Protein AF-A0A3S1BQR0-F1 (afdb_monomer_lite)

Foldseek 3Di:
DDPPPPDQDDPVNLVVLVVLLVVLVVLLVVLVVCLVPDPDPVSVVVSVVSNVVSVVSNVVSVVVNVVNVVVDDDPPD

Secondary structure (DSSP, 8-state):
----------HHHHHHHHHHHHHHHHHHHHHHHHHHH---HHHHHHHHHHHHHHHHHHHHHHHHHHHHHHH------

Organism: NCBI:txid2496267

Structure (mmCIF, N/CA/C/O backbone):
data_AF-A0A3S1BQR0-F1
#
_entry.id   AF-A0A3S1BQR0-F1
#
loop_
_atom_site.group_PDB
_atom_site.id
_atom_site.type_symbol
_atom_site.label_atom_id
_atom_site.label_alt_id
_atom_site.label_comp_id
_atom_site.label_asym_id
_atom_site.label_entity_id
_atom_site.label_seq_id
_atom_site.pdbx_PDB_ins_code
_atom_site.Cartn_x
_atom_site.Cartn_y
_atom_site.Cartn_z
_atom_site.occupancy
_atom_site.B_iso_or_equiv
_atom_site.auth_seq_id
_atom_site.auth_comp_id
_atom_site.auth_asym_id
_atom_site.auth_atom_id
_atom_site.pdbx_PDB_model_num
ATOM 1 N N . MET A 1 1 ? 3.829 18.736 -30.233 1.00 38.00 1 MET A N 1
ATOM 2 C CA . MET A 1 1 ? 3.647 17.380 -29.675 1.00 38.00 1 MET A CA 1
ATOM 3 C C . MET A 1 1 ? 5.027 16.826 -29.379 1.00 38.00 1 MET A C 1
ATOM 5 O O . MET A 1 1 ? 5.694 16.391 -30.304 1.00 38.00 1 MET A O 1
ATOM 9 N N . ASN A 1 2 ? 5.493 16.936 -28.135 1.00 37.47 2 ASN A N 1
ATOM 10 C CA . ASN A 1 2 ? 6.725 16.263 -27.731 1.00 37.47 2 ASN A CA 1
ATOM 11 C C . ASN A 1 2 ? 6.338 14.835 -27.339 1.00 37.47 2 ASN A C 1
ATOM 13 O O . ASN A 1 2 ? 5.485 14.693 -26.460 1.00 37.47 2 ASN A O 1
ATOM 17 N N . PRO A 1 3 ? 6.888 13.790 -27.976 1.00 43.78 3 PRO A N 1
ATOM 18 C CA . PRO A 1 3 ? 6.792 12.451 -27.428 1.00 43.78 3 PRO A CA 1
ATOM 19 C C . PRO A 1 3 ? 7.605 12.481 -26.136 1.00 43.78 3 PRO A C 1
ATOM 21 O O . PRO A 1 3 ? 8.833 12.499 -26.181 1.00 43.78 3 PRO A O 1
ATOM 24 N N . SER A 1 4 ? 6.930 12.596 -24.990 1.00 44.94 4 SER A N 1
ATOM 25 C CA . SER A 1 4 ? 7.557 12.365 -23.694 1.00 44.94 4 SER A CA 1
ATOM 26 C C . SER A 1 4 ? 8.151 10.971 -23.757 1.00 44.94 4 SER A C 1
ATOM 28 O O . SER A 1 4 ? 7.434 9.974 -23.719 1.00 44.94 4 SER A O 1
ATOM 30 N N . SER A 1 5 ? 9.461 10.927 -23.962 1.00 43.16 5 SER A N 1
ATOM 31 C CA . SER A 1 5 ? 10.290 9.748 -23.853 1.00 43.16 5 SER A CA 1
ATOM 32 C C . SER A 1 5 ? 9.998 9.131 -22.493 1.00 43.16 5 SER A C 1
ATOM 34 O O . SER A 1 5 ? 10.490 9.629 -21.480 1.00 43.16 5 SER A O 1
ATOM 36 N N . LEU A 1 6 ? 9.155 8.098 -22.473 1.00 47.25 6 LEU A N 1
ATOM 37 C CA . LEU A 1 6 ? 9.066 7.149 -21.375 1.00 47.25 6 LEU A CA 1
ATOM 38 C C . LEU A 1 6 ? 10.466 6.557 -21.247 1.00 47.25 6 LEU A C 1
ATOM 40 O O . LEU A 1 6 ? 10.838 5.634 -21.969 1.00 47.25 6 LEU A O 1
ATOM 44 N N . GLN A 1 7 ? 11.297 7.198 -20.426 1.00 55.19 7 GLN A N 1
ATOM 45 C CA . GLN A 1 7 ? 12.589 6.648 -20.074 1.00 55.19 7 GLN A CA 1
ATOM 46 C C . GLN A 1 7 ? 12.309 5.304 -19.404 1.00 55.19 7 GLN A 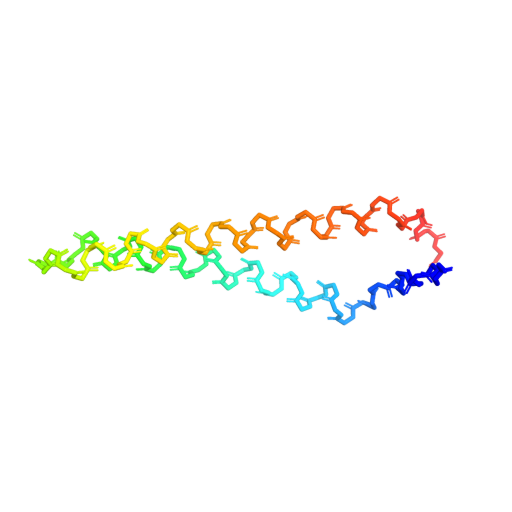C 1
ATOM 48 O O . GLN A 1 7 ? 11.401 5.223 -18.572 1.00 55.19 7 GLN A O 1
ATOM 53 N N . PRO A 1 8 ? 13.030 4.240 -19.782 1.00 62.38 8 PRO A N 1
ATOM 54 C CA . PRO A 1 8 ? 12.873 2.976 -19.099 1.00 62.38 8 PRO A CA 1
ATOM 55 C C . PRO A 1 8 ? 13.166 3.191 -17.607 1.00 62.38 8 PRO A C 1
ATOM 57 O O . PRO A 1 8 ? 14.247 3.675 -17.272 1.00 62.38 8 PRO A O 1
ATOM 60 N N . LEU A 1 9 ? 12.209 2.845 -16.733 1.00 70.19 9 LEU A N 1
ATOM 61 C CA . LEU A 1 9 ? 12.420 2.721 -15.292 1.00 70.19 9 LEU A CA 1
ATOM 62 C C . LEU A 1 9 ? 13.720 1.953 -15.056 1.00 70.19 9 LEU A C 1
ATOM 64 O O . LEU A 1 9 ? 13.947 0.870 -15.607 1.00 70.19 9 LEU A O 1
ATOM 68 N N . THR A 1 10 ? 14.586 2.545 -14.252 1.00 76.81 10 THR A N 1
ATOM 69 C CA . THR A 1 10 ? 15.842 1.946 -13.828 1.00 76.81 10 THR A CA 1
ATOM 70 C C . THR A 1 10 ? 15.570 0.776 -12.884 1.00 76.81 10 THR A C 1
ATOM 72 O O . THR A 1 10 ? 14.546 0.720 -12.203 1.00 76.81 10 THR A O 1
ATOM 75 N N . THR A 1 11 ? 16.527 -0.144 -12.750 1.00 76.00 11 THR A N 1
ATOM 76 C CA . THR A 1 11 ? 16.446 -1.243 -11.768 1.00 76.00 11 THR A CA 1
ATOM 77 C C . THR A 1 11 ? 16.175 -0.739 -10.346 1.00 76.00 11 THR A C 1
ATOM 79 O O . THR A 1 11 ? 15.488 -1.399 -9.575 1.00 76.00 11 THR A O 1
ATOM 82 N N . LYS A 1 12 ? 16.677 0.453 -9.993 1.00 77.00 12 LYS A N 1
ATOM 83 C CA . LYS A 1 12 ? 16.419 1.072 -8.686 1.00 77.00 12 LYS A CA 1
ATOM 84 C C . LYS A 1 12 ? 14.954 1.460 -8.514 1.00 77.00 12 LYS A C 1
ATOM 86 O O . LYS A 1 12 ? 14.401 1.230 -7.446 1.00 77.00 12 LYS A O 1
ATOM 91 N N . GLU A 1 13 ? 14.336 2.023 -9.546 1.00 84.50 13 GLU A N 1
ATOM 92 C CA . GLU A 1 13 ? 12.923 2.400 -9.510 1.00 84.50 13 GLU A CA 1
ATOM 93 C C . GLU A 1 13 ? 12.015 1.167 -9.521 1.00 84.50 13 GLU A C 1
ATOM 95 O O . GLU A 1 13 ? 11.030 1.144 -8.794 1.00 84.50 13 GLU A O 1
ATOM 100 N N . LEU A 1 14 ? 12.379 0.104 -10.250 1.00 84.88 14 LEU A N 1
ATOM 101 C CA . LEU A 1 14 ? 11.661 -1.177 -10.197 1.00 84.88 14 LEU A CA 1
ATOM 102 C C . LEU A 1 14 ? 11.713 -1.813 -8.802 1.00 84.88 14 LEU A C 1
ATOM 104 O O . LEU A 1 14 ? 10.685 -2.260 -8.296 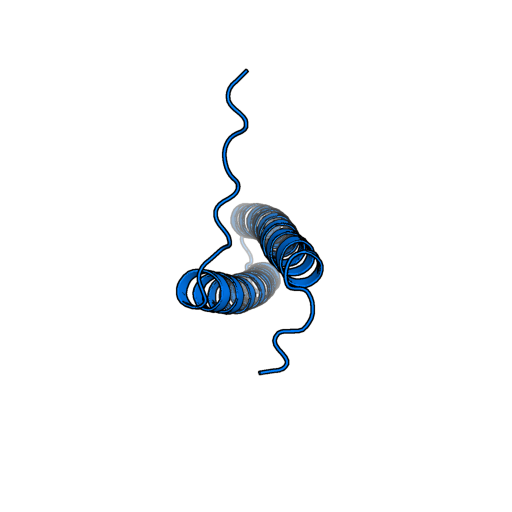1.00 84.88 14 LEU A O 1
ATOM 108 N N . ASN A 1 15 ? 12.886 -1.812 -8.161 1.00 86.50 15 ASN A N 1
ATOM 109 C CA . ASN A 1 15 ? 13.024 -2.287 -6.783 1.00 86.50 15 ASN A CA 1
ATOM 110 C C . ASN A 1 15 ? 12.200 -1.429 -5.818 1.00 86.50 15 ASN A C 1
ATOM 112 O O . ASN A 1 15 ? 11.495 -1.970 -4.976 1.00 86.50 15 ASN A O 1
ATOM 116 N N . TYR A 1 16 ? 12.223 -0.105 -5.988 1.00 90.00 16 TYR A N 1
ATOM 117 C CA . TYR A 1 16 ? 11.408 0.799 -5.182 1.00 90.00 16 TYR A CA 1
ATOM 118 C C . TYR A 1 16 ? 9.905 0.529 -5.350 1.00 90.00 16 TYR A C 1
ATOM 120 O O . TYR A 1 16 ? 9.189 0.471 -4.358 1.00 90.00 16 TYR A O 1
ATOM 128 N N . ILE A 1 17 ? 9.426 0.297 -6.579 1.00 90.25 17 ILE A N 1
ATOM 129 C CA . ILE A 1 17 ? 8.029 -0.086 -6.840 1.00 90.25 17 ILE A CA 1
ATOM 130 C C . ILE A 1 17 ? 7.691 -1.404 -6.132 1.00 90.25 17 ILE A C 1
ATOM 132 O O . ILE A 1 17 ? 6.645 -1.495 -5.491 1.00 90.25 17 ILE A O 1
ATOM 136 N N . ALA A 1 18 ? 8.565 -2.412 -6.210 1.00 89.75 18 ALA A N 1
ATOM 137 C CA . ALA A 1 18 ? 8.364 -3.687 -5.523 1.00 89.75 18 ALA A CA 1
ATOM 138 C C . ALA A 1 18 ? 8.297 -3.518 -3.993 1.00 89.75 18 ALA A C 1
ATOM 140 O O . ALA A 1 18 ? 7.406 -4.078 -3.350 1.00 89.75 18 ALA A O 1
ATOM 141 N N . ASP A 1 19 ? 9.175 -2.694 -3.418 1.00 93.19 19 ASP A N 1
ATOM 142 C CA . ASP A 1 19 ? 9.152 -2.355 -1.993 1.00 93.19 19 ASP A CA 1
ATOM 143 C C . ASP A 1 19 ? 7.862 -1.611 -1.611 1.00 93.19 19 ASP A C 1
ATOM 145 O O . ASP A 1 19 ? 7.227 -1.926 -0.602 1.00 93.19 19 ASP A O 1
ATOM 149 N N . SER A 1 20 ? 7.416 -0.663 -2.439 1.00 94.44 20 SER A N 1
ATOM 150 C CA . SER A 1 20 ? 6.152 0.050 -2.246 1.00 94.44 20 SER A CA 1
ATOM 151 C C . SER A 1 20 ? 4.941 -0.884 -2.285 1.00 94.44 20 SER A C 1
ATOM 153 O O . SER A 1 20 ? 4.062 -0.742 -1.443 1.00 94.44 20 SER A O 1
ATOM 155 N N . ILE A 1 21 ? 4.902 -1.875 -3.182 1.00 95.00 21 ILE A N 1
ATOM 156 C CA . ILE A 1 21 ? 3.834 -2.894 -3.233 1.00 95.00 21 ILE A CA 1
ATOM 157 C C . ILE A 1 21 ? 3.751 -3.658 -1.904 1.00 95.00 21 ILE A C 1
ATOM 159 O O . ILE A 1 21 ? 2.660 -3.826 -1.356 1.00 95.00 21 ILE A O 1
ATOM 163 N N . MET A 1 22 ? 4.894 -4.088 -1.359 1.00 95.56 22 MET A N 1
ATOM 164 C CA . MET A 1 22 ? 4.937 -4.780 -0.064 1.00 95.56 22 MET A CA 1
ATOM 165 C C . MET A 1 22 ? 4.447 -3.882 1.080 1.00 95.56 22 MET A C 1
ATOM 167 O O . MET A 1 22 ? 3.723 -4.342 1.966 1.00 95.56 22 MET A O 1
ATOM 171 N N . ASN A 1 23 ? 4.801 -2.596 1.046 1.00 96.81 23 ASN A N 1
ATOM 172 C CA . ASN A 1 23 ? 4.346 -1.623 2.034 1.00 96.81 23 ASN A CA 1
ATOM 173 C C . ASN A 1 23 ? 2.832 -1.375 1.950 1.00 96.81 23 ASN A C 1
ATOM 175 O O . ASN A 1 23 ? 2.170 -1.340 2.986 1.00 96.81 23 ASN A O 1
ATOM 179 N N . GLU A 1 24 ? 2.269 -1.245 0.747 1.00 97.62 24 GLU A N 1
ATOM 180 C CA . GLU A 1 24 ? 0.827 -1.047 0.543 1.00 97.62 24 GLU A CA 1
ATOM 181 C C . GLU A 1 24 ? 0.015 -2.259 1.040 1.00 97.62 24 GLU A C 1
ATOM 183 O O . GLU A 1 24 ? -0.958 -2.094 1.777 1.00 97.62 24 GLU A O 1
ATOM 188 N N . ASP A 1 25 ? 0.451 -3.490 0.745 1.00 97.25 25 ASP A N 1
ATOM 189 C CA . ASP A 1 25 ? -0.187 -4.710 1.270 1.00 97.25 25 ASP A CA 1
ATOM 190 C C . ASP A 1 25 ? -0.140 -4.778 2.810 1.00 97.25 25 ASP A C 1
ATOM 192 O O . ASP A 1 25 ? -1.134 -5.102 3.473 1.00 97.25 25 ASP A O 1
ATOM 196 N N . LEU A 1 26 ? 0.998 -4.407 3.404 1.00 97.75 26 LEU A N 1
ATOM 197 C CA . LEU A 1 26 ? 1.144 -4.328 4.854 1.00 97.75 26 LEU A CA 1
ATOM 198 C C . LEU A 1 26 ? 0.197 -3.279 5.472 1.00 97.75 26 LEU A C 1
ATOM 200 O O . LEU A 1 26 ? -0.420 -3.545 6.509 1.00 97.75 26 LEU A O 1
ATOM 204 N N . LEU A 1 27 ? 0.062 -2.103 4.853 1.00 97.94 27 LEU A N 1
ATOM 205 C CA . LEU A 1 27 ? -0.825 -1.030 5.316 1.00 97.94 27 LEU A CA 1
ATOM 206 C C . LEU A 1 27 ? -2.303 -1.419 5.218 1.00 97.94 27 LEU A C 1
ATOM 208 O O . LEU A 1 27 ? -3.068 -1.132 6.144 1.00 97.94 27 LEU A O 1
ATOM 212 N N . ILE A 1 28 ? -2.703 -2.138 4.165 1.00 98.00 28 ILE A N 1
ATOM 213 C CA . ILE A 1 28 ? -4.055 -2.703 4.035 1.00 98.00 28 ILE A CA 1
ATOM 214 C C . ILE A 1 28 ? -4.347 -3.648 5.203 1.00 98.00 28 I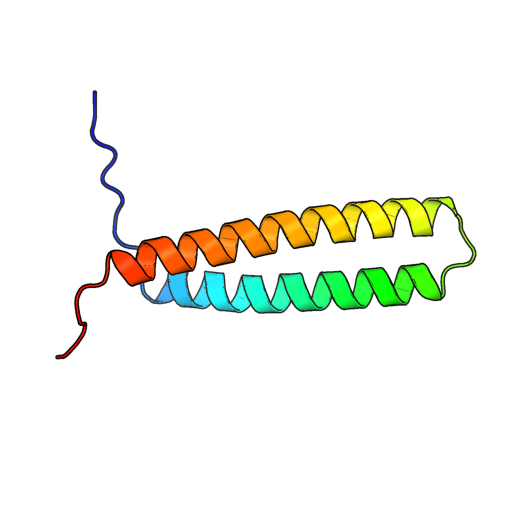LE A C 1
ATOM 216 O O . ILE A 1 28 ? -5.365 -3.497 5.884 1.00 98.00 28 ILE A O 1
ATOM 220 N N . LYS A 1 29 ? -3.444 -4.598 5.478 1.00 98.00 29 LYS A N 1
ATOM 221 C CA . LYS A 1 29 ? -3.613 -5.586 6.558 1.00 98.00 29 LYS A CA 1
ATOM 222 C C . LYS A 1 29 ? -3.707 -4.928 7.931 1.00 98.00 29 LYS A C 1
ATOM 224 O O . LYS A 1 29 ? -4.578 -5.288 8.722 1.00 98.00 29 LYS A O 1
ATOM 229 N N . GLN A 1 30 ? -2.847 -3.949 8.206 1.00 97.69 30 GLN A N 1
ATOM 230 C CA . GLN A 1 30 ? -2.885 -3.202 9.464 1.00 97.69 30 GLN A CA 1
ATOM 231 C C . GLN A 1 30 ? -4.163 -2.377 9.598 1.00 97.69 30 GLN A C 1
ATOM 233 O O . GLN A 1 30 ? -4.784 -2.395 10.658 1.00 97.69 30 GLN A O 1
ATOM 238 N N . SER A 1 31 ? -4.592 -1.709 8.527 1.00 96.75 31 SER A N 1
ATOM 239 C CA . SER A 1 31 ? -5.823 -0.918 8.533 1.00 96.75 31 SER A CA 1
ATOM 240 C C . SER A 1 31 ? -7.051 -1.798 8.769 1.00 96.75 31 SER A C 1
ATOM 242 O O . SER A 1 31 ? -7.919 -1.440 9.563 1.00 96.75 31 SER A O 1
ATOM 244 N N . ALA A 1 32 ? -7.093 -2.986 8.159 1.00 97.38 32 ALA A N 1
ATOM 245 C CA . ALA A 1 32 ? -8.159 -3.962 8.368 1.00 97.38 32 ALA A CA 1
ATOM 246 C C . ALA A 1 32 ? -8.166 -4.510 9.802 1.00 97.38 32 ALA A C 1
ATOM 248 O O . ALA A 1 32 ? -9.218 -4.549 10.441 1.00 97.38 32 ALA A O 1
ATOM 249 N N . ALA A 1 33 ? -6.996 -4.872 10.339 1.00 97.81 33 ALA A N 1
ATOM 250 C CA . ALA A 1 33 ? -6.868 -5.328 11.720 1.00 97.81 33 ALA A CA 1
ATOM 251 C C . ALA A 1 33 ? -7.294 -4.238 12.719 1.00 97.81 33 ALA A C 1
ATOM 253 O O . ALA A 1 33 ? -8.077 -4.506 13.629 1.00 97.81 33 ALA A O 1
ATOM 254 N N . ALA A 1 34 ? -6.839 -2.998 12.519 1.00 97.12 34 ALA A N 1
ATOM 255 C CA . ALA A 1 34 ? -7.202 -1.856 13.351 1.00 97.12 34 ALA A CA 1
ATOM 256 C C . ALA A 1 34 ? -8.706 -1.544 13.278 1.00 97.12 34 ALA A C 1
ATOM 258 O O . ALA A 1 34 ? -9.322 -1.257 14.304 1.00 97.12 34 ALA A O 1
ATOM 259 N N . ALA A 1 35 ? -9.319 -1.642 12.095 1.00 96.88 35 ALA A N 1
ATOM 260 C CA . ALA A 1 35 ? -10.750 -1.410 11.927 1.00 96.88 35 ALA A CA 1
ATOM 261 C C . ALA A 1 35 ? -11.571 -2.486 12.645 1.00 96.88 35 ALA A C 1
ATOM 263 O O . ALA A 1 35 ? -12.558 -2.159 13.299 1.00 96.88 35 ALA A O 1
ATOM 264 N N . ALA A 1 36 ? -11.125 -3.744 12.588 1.00 96.25 36 ALA A N 1
ATOM 265 C CA . ALA A 1 36 ? -11.792 -4.867 13.238 1.00 96.25 36 ALA A CA 1
ATOM 266 C C . ALA A 1 36 ? -11.793 -4.772 14.774 1.00 96.25 36 ALA A C 1
ATOM 268 O O . ALA A 1 36 ? -12.752 -5.210 15.406 1.00 96.25 36 ALA A O 1
ATOM 269 N N . VAL A 1 37 ? -10.744 -4.203 15.381 1.00 97.25 37 VAL A N 1
ATOM 270 C CA . VAL A 1 37 ? -10.636 -4.074 16.851 1.00 97.25 37 VAL A CA 1
ATOM 271 C C . VAL A 1 37 ? -11.082 -2.712 17.388 1.00 97.25 37 VAL A C 1
ATOM 273 O O . VAL A 1 37 ? -11.288 -2.558 18.592 1.00 97.25 37 VAL A O 1
ATOM 276 N N . SER A 1 38 ? -11.224 -1.707 16.521 1.00 96.00 38 SER A N 1
ATOM 277 C CA . SER A 1 38 ? -11.669 -0.372 16.918 1.00 96.00 38 SER A CA 1
ATOM 278 C C . SER A 1 38 ? -13.136 -0.390 17.346 1.00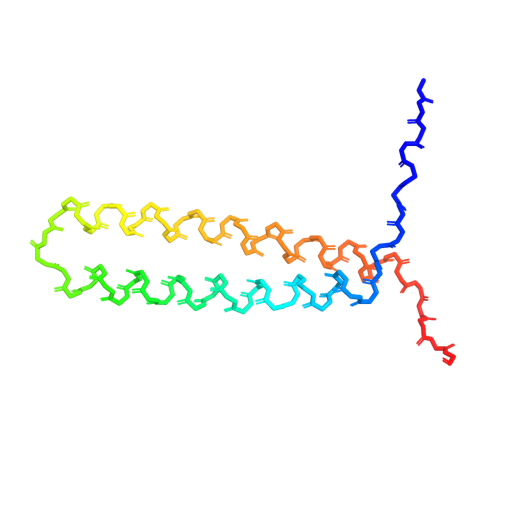 96.00 38 SER A C 1
ATOM 280 O O . SER A 1 38 ? -13.986 -0.931 16.647 1.00 96.00 38 SER A O 1
ATOM 282 N N . GLN A 1 39 ? -13.450 0.275 18.459 1.00 96.50 39 GLN A N 1
ATOM 283 C CA . GLN A 1 39 ? -14.829 0.517 18.911 1.00 96.50 39 GLN A CA 1
ATOM 284 C C . GLN A 1 39 ? -15.368 1.885 18.4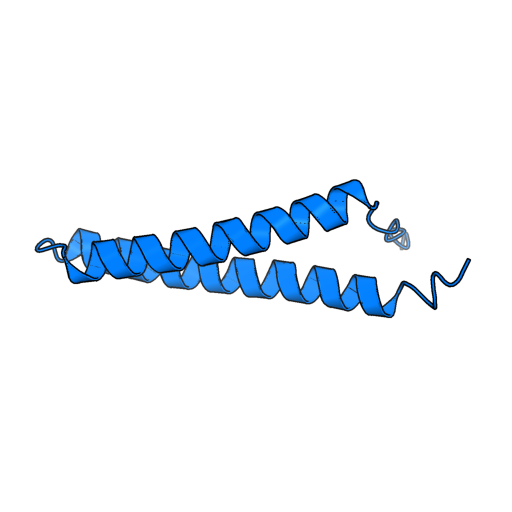57 1.00 96.50 39 GLN A C 1
ATOM 286 O O . GLN A 1 39 ? -16.523 2.218 18.710 1.00 96.50 39 GLN A O 1
ATOM 291 N N . ASN A 1 40 ? -14.537 2.703 17.803 1.00 97.62 40 ASN A N 1
ATOM 292 C CA . ASN A 1 40 ? -14.919 4.033 17.340 1.00 97.62 40 ASN A CA 1
ATOM 293 C C . ASN A 1 40 ? -15.329 3.981 15.862 1.00 97.62 40 ASN A C 1
ATOM 295 O O . ASN A 1 40 ? -14.491 3.739 14.991 1.00 97.62 40 ASN A O 1
ATOM 299 N N . ALA A 1 41 ? -16.604 4.264 15.586 1.00 95.81 41 ALA A N 1
ATOM 300 C CA . ALA A 1 41 ? -17.177 4.222 14.241 1.00 95.81 41 ALA A CA 1
ATOM 301 C C . ALA A 1 41 ? -16.479 5.171 13.247 1.00 95.81 41 ALA A C 1
ATOM 303 O O . ALA A 1 41 ? -16.255 4.801 12.097 1.00 95.81 41 ALA A O 1
ATOM 304 N N . ASN A 1 42 ? -16.052 6.360 13.688 1.00 97.12 42 ASN A N 1
ATOM 305 C CA . ASN A 1 42 ? -15.330 7.301 12.823 1.00 97.12 42 ASN A CA 1
ATOM 306 C C . ASN A 1 42 ? -13.949 6.752 12.439 1.00 97.12 42 ASN A C 1
ATOM 308 O O . ASN A 1 42 ? -13.507 6.908 11.303 1.00 97.12 42 ASN A O 1
ATOM 312 N N . VAL A 1 43 ? -13.280 6.067 13.373 1.00 96.88 43 VAL A N 1
ATOM 313 C CA . VAL A 1 43 ? -11.991 5.409 13.113 1.00 96.88 43 VAL A CA 1
ATOM 314 C C . VAL A 1 43 ? -12.173 4.238 12.148 1.00 96.88 43 VAL A C 1
ATOM 316 O O . VAL A 1 43 ? -11.403 4.112 11.203 1.00 96.88 43 VAL A O 1
ATOM 319 N N . GLN A 1 44 ? -13.212 3.417 12.327 1.00 98.12 44 GLN A N 1
ATOM 320 C CA . GLN A 1 44 ? -13.531 2.325 11.397 1.00 98.12 44 GLN A CA 1
ATOM 321 C C . GLN A 1 44 ? -13.785 2.841 9.973 1.00 98.12 44 GLN A C 1
ATOM 323 O O . GLN A 1 44 ? -13.275 2.272 9.005 1.00 98.12 44 GLN A O 1
ATOM 328 N N . GLN A 1 45 ? -14.533 3.940 9.838 1.00 97.38 45 GLN A N 1
ATOM 329 C CA . GLN A 1 45 ? -14.808 4.557 8.543 1.00 97.38 45 GLN A CA 1
ATOM 330 C C . GLN A 1 45 ? -13.533 5.105 7.889 1.00 97.38 45 GLN A C 1
ATOM 332 O O . GLN A 1 45 ? -13.300 4.842 6.710 1.00 97.38 45 GLN A O 1
ATOM 337 N N . ALA A 1 46 ? -12.689 5.815 8.643 1.00 97.94 46 ALA A N 1
ATOM 338 C CA . ALA A 1 46 ? -11.416 6.329 8.137 1.00 97.94 46 ALA A CA 1
ATOM 339 C C . ALA A 1 46 ? -10.488 5.194 7.672 1.00 97.94 46 ALA A C 1
ATOM 341 O O . ALA A 1 46 ? -9.942 5.249 6.574 1.00 97.94 46 ALA A O 1
ATOM 342 N N . LEU A 1 47 ? -10.372 4.120 8.458 1.00 98.19 47 LEU A N 1
ATOM 343 C CA . LEU A 1 47 ? -9.568 2.950 8.093 1.00 98.19 47 LEU A CA 1
ATOM 344 C C . LEU A 1 47 ? -10.118 2.233 6.854 1.00 98.19 47 LEU A C 1
ATOM 346 O O . LEU A 1 47 ? -9.342 1.784 6.016 1.00 98.19 47 LEU A O 1
ATOM 350 N N . SER A 1 48 ? -11.443 2.180 6.691 1.00 97.38 48 SER A N 1
ATOM 351 C CA . SER A 1 48 ? -12.076 1.631 5.483 1.00 97.38 48 SER A CA 1
ATOM 352 C C . SER A 1 48 ? -11.752 2.459 4.236 1.00 97.38 48 SER A C 1
ATOM 354 O O . SER A 1 48 ? -11.492 1.897 3.173 1.00 97.38 48 SER A O 1
ATOM 356 N N . GLN A 1 49 ? -11.712 3.790 4.361 1.00 97.94 49 GLN A N 1
ATOM 357 C CA . GLN A 1 49 ? -11.272 4.673 3.276 1.00 97.94 49 GLN A CA 1
ATOM 358 C C . GLN A 1 49 ? -9.793 4.452 2.948 1.00 97.94 49 GLN A C 1
ATOM 360 O O . GLN A 1 49 ? -9.448 4.316 1.778 1.00 97.94 49 GLN A O 1
ATOM 365 N N . TYR A 1 50 ? -8.932 4.339 3.963 1.00 97.69 50 TYR A N 1
ATOM 366 C CA . TYR A 1 50 ? -7.509 4.066 3.756 1.00 97.69 50 TYR A CA 1
ATOM 367 C C . TYR A 1 50 ? -7.266 2.726 3.068 1.00 97.69 50 TYR A C 1
ATOM 369 O O . TYR A 1 50 ? -6.482 2.680 2.126 1.00 97.69 50 TYR A O 1
ATOM 377 N N . ILE A 1 51 ? -7.986 1.663 3.442 1.00 98.25 51 ILE A N 1
ATOM 378 C CA . ILE A 1 51 ? -7.919 0.376 2.732 1.00 98.25 51 ILE A CA 1
ATOM 379 C C . ILE A 1 51 ? -8.214 0.564 1.240 1.00 98.25 51 ILE A C 1
ATOM 381 O O . ILE A 1 51 ? -7.450 0.079 0.409 1.00 98.25 51 ILE A O 1
ATOM 385 N N . SER A 1 52 ? -9.283 1.290 0.896 1.00 97.88 52 SER A N 1
ATOM 386 C CA . SER A 1 52 ? -9.636 1.546 -0.505 1.00 97.88 52 SER A CA 1
ATOM 387 C C . SER A 1 52 ? -8.537 2.317 -1.242 1.00 97.88 52 SER A C 1
ATOM 389 O O . SER A 1 52 ? -8.210 1.973 -2.375 1.00 97.88 52 SER A O 1
ATOM 391 N N . THR A 1 53 ? -7.950 3.337 -0.615 1.00 98.00 53 THR A N 1
ATOM 392 C CA . THR A 1 53 ? -6.855 4.118 -1.209 1.00 98.00 53 THR A CA 1
ATOM 393 C C . THR A 1 53 ? -5.612 3.257 -1.436 1.00 98.00 53 THR A C 1
ATOM 395 O O . THR A 1 53 ? -5.057 3.252 -2.532 1.00 98.00 53 THR A O 1
ATOM 398 N N . HIS A 1 54 ? -5.205 2.468 -0.440 1.00 98.00 54 HIS A N 1
ATOM 399 C CA . HIS A 1 54 ? -4.051 1.575 -0.554 1.00 98.00 54 HIS A CA 1
ATOM 400 C C . HIS A 1 54 ? -4.258 0.503 -1.635 1.00 98.00 54 HIS A C 1
ATOM 402 O O . HIS A 1 54 ? -3.337 0.183 -2.382 1.00 98.00 54 HIS A O 1
ATOM 408 N N . GLN A 1 55 ? -5.485 -0.003 -1.808 1.00 97.62 55 GLN A N 1
ATOM 409 C CA . GLN A 1 55 ? -5.820 -0.908 -2.916 1.00 97.62 55 GLN A CA 1
ATOM 410 C C . GLN A 1 55 ? -5.666 -0.237 -4.288 1.00 97.62 55 GLN A C 1
ATOM 412 O O . GLN A 1 55 ? -5.162 -0.861 -5.222 1.00 97.62 55 GLN A O 1
ATOM 417 N N . GLN A 1 56 ? -6.059 1.034 -4.417 1.00 97.75 56 GLN A N 1
ATOM 418 C CA . GLN A 1 56 ? -5.855 1.798 -5.651 1.00 97.75 56 GLN A CA 1
ATOM 419 C C . GLN A 1 56 ? -4.365 2.013 -5.944 1.00 97.75 56 GLN A C 1
ATOM 421 O O . GLN A 1 56 ? -3.940 1.847 -7.088 1.00 97.75 56 GLN A O 1
ATOM 426 N N . HIS A 1 57 ? -3.560 2.326 -4.926 1.00 97.06 57 HIS A N 1
ATOM 427 C CA . HIS A 1 57 ? -2.108 2.448 -5.077 1.00 97.06 57 HIS A CA 1
ATOM 428 C C . HIS A 1 57 ? -1.465 1.122 -5.486 1.00 97.06 57 HIS A C 1
ATOM 430 O O . HIS A 1 57 ? -0.654 1.088 -6.409 1.00 97.06 57 HIS A O 1
ATOM 436 N N . LEU A 1 58 ? -1.859 0.021 -4.842 1.00 96.31 58 LEU A N 1
ATOM 437 C CA . LEU A 1 58 ? -1.363 -1.315 -5.152 1.00 96.31 58 LEU A CA 1
ATOM 438 C C . LEU A 1 58 ? -1.643 -1.692 -6.611 1.00 96.31 58 LEU A C 1
ATOM 440 O O . LEU A 1 58 ? -0.760 -2.214 -7.294 1.00 96.31 58 LEU A O 1
ATOM 444 N N . GLN A 1 59 ? -2.850 -1.390 -7.096 1.00 95.25 59 GLN A N 1
ATOM 445 C CA . GLN A 1 59 ? -3.225 -1.602 -8.491 1.00 95.25 59 GLN A CA 1
ATOM 446 C C . GLN A 1 59 ? -2.344 -0.772 -9.433 1.00 95.25 59 GLN A C 1
ATOM 448 O O . GLN A 1 59 ? -1.754 -1.331 -10.352 1.00 95.25 59 GLN A O 1
ATOM 453 N N . LEU A 1 60 ? -2.179 0.526 -9.158 1.00 94.19 60 LEU A N 1
ATOM 454 C CA . LEU A 1 60 ? -1.339 1.420 -9.960 1.00 94.19 60 LEU A CA 1
ATOM 455 C C . LEU A 1 60 ? 0.120 0.942 -10.037 1.00 94.19 60 LEU A C 1
ATOM 457 O O . LEU A 1 60 ? 0.700 0.885 -11.122 1.00 94.19 60 LEU A O 1
ATOM 461 N N . LEU A 1 61 ? 0.716 0.583 -8.897 1.00 92.94 61 LEU A N 1
ATOM 462 C CA . LEU A 1 61 ? 2.096 0.093 -8.824 1.00 92.94 61 LEU A CA 1
ATOM 463 C C . LEU A 1 61 ? 2.257 -1.230 -9.580 1.00 92.94 61 LEU A C 1
ATOM 465 O O . LEU A 1 61 ? 3.229 -1.421 -10.310 1.00 92.94 61 LEU A O 1
ATOM 469 N N . THR A 1 62 ? 1.280 -2.128 -9.442 1.00 91.75 62 THR A N 1
ATOM 470 C CA . THR A 1 62 ? 1.264 -3.415 -10.145 1.00 91.75 62 THR A CA 1
ATOM 471 C C . THR A 1 62 ? 1.144 -3.227 -11.655 1.00 91.75 62 THR A C 1
ATOM 473 O O . THR A 1 62 ? 1.845 -3.899 -12.411 1.00 91.75 62 THR A O 1
ATOM 476 N N . ASP A 1 63 ? 0.279 -2.320 -12.105 1.00 90.94 63 ASP A N 1
ATOM 477 C CA . ASP A 1 63 ? 0.096 -2.029 -13.527 1.00 90.94 63 ASP A CA 1
ATOM 478 C C . ASP A 1 63 ? 1.347 -1.379 -14.118 1.00 90.94 63 ASP A C 1
ATOM 480 O O . ASP A 1 63 ? 1.834 -1.837 -15.148 1.00 90.94 63 ASP A O 1
ATOM 484 N N . THR A 1 64 ? 1.957 -0.432 -13.399 1.00 87.50 64 THR A N 1
ATOM 485 C CA . THR A 1 64 ? 3.244 0.174 -13.784 1.00 87.50 64 THR A CA 1
ATOM 486 C C . THR A 1 64 ? 4.331 -0.893 -13.961 1.00 87.50 64 THR A C 1
ATOM 488 O O . THR A 1 64 ? 5.079 -0.882 -14.938 1.00 87.50 64 THR A O 1
ATOM 491 N N . LEU A 1 65 ? 4.408 -1.863 -13.043 1.00 85.62 65 LEU A N 1
ATOM 492 C CA . LEU A 1 65 ? 5.395 -2.940 -13.118 1.00 85.62 65 LEU A CA 1
ATOM 493 C C . LEU A 1 65 ? 5.129 -3.895 -14.295 1.00 85.62 65 LEU A C 1
ATOM 495 O O . LEU A 1 65 ? 6.074 -4.349 -14.942 1.00 85.62 65 LEU A O 1
ATOM 499 N N . LYS A 1 66 ? 3.857 -4.183 -14.600 1.00 84.00 66 LYS A N 1
ATOM 500 C CA . LYS A 1 66 ? 3.456 -5.011 -15.751 1.00 84.00 66 LYS A CA 1
ATOM 501 C C . LYS A 1 66 ? 3.746 -4.330 -17.084 1.00 84.00 66 LYS A C 1
ATOM 503 O O . LYS A 1 66 ? 4.270 -4.983 -17.985 1.00 84.00 66 LYS A O 1
ATOM 508 N N . GLU A 1 67 ? 3.430 -3.042 -17.208 1.00 81.50 67 GLU A N 1
ATOM 509 C CA . GLU A 1 67 ? 3.747 -2.243 -18.397 1.00 81.50 67 GLU A CA 1
ATOM 510 C C . GLU A 1 67 ? 5.254 -2.254 -18.666 1.00 81.50 67 GLU A C 1
ATOM 512 O O 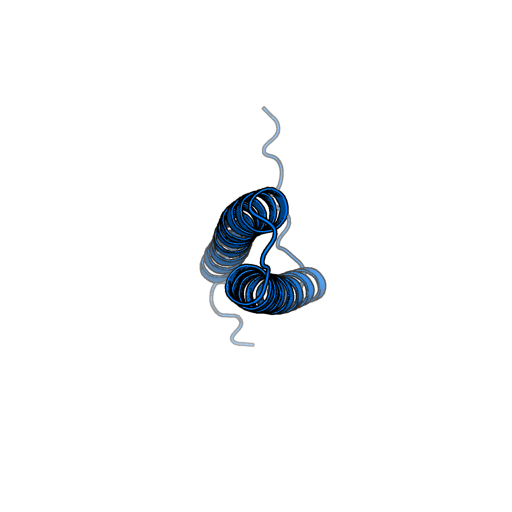. GLU A 1 67 ? 5.682 -2.450 -19.805 1.00 81.50 67 GLU A O 1
ATOM 517 N N . HIS A 1 68 ? 6.072 -2.171 -17.612 1.00 73.25 68 HIS A N 1
ATOM 518 C CA . HIS A 1 68 ? 7.523 -2.251 -17.755 1.00 73.25 68 HIS A CA 1
ATOM 519 C C . HIS A 1 68 ? 8.042 -3.647 -18.091 1.00 73.25 68 HIS A C 1
ATOM 521 O O . HIS A 1 68 ? 8.962 -3.778 -18.897 1.00 73.25 68 HIS A O 1
ATOM 527 N N . GLN A 1 69 ? 7.441 -4.700 -17.528 1.00 66.44 69 GLN A N 1
ATOM 528 C CA . GLN A 1 69 ? 7.762 -6.084 -17.893 1.00 66.44 69 GLN A CA 1
ATOM 529 C C . GLN A 1 69 ? 7.497 -6.353 -19.379 1.00 66.44 69 GLN A C 1
ATOM 531 O O . GLN A 1 69 ? 8.291 -7.028 -20.028 1.00 66.44 69 GLN A O 1
ATOM 536 N N . ALA A 1 70 ? 6.419 -5.794 -19.935 1.00 59.97 70 ALA A N 1
ATOM 537 C CA . ALA A 1 70 ? 6.095 -5.921 -21.354 1.00 59.97 70 ALA A CA 1
ATOM 538 C C . ALA A 1 70 ? 7.064 -5.142 -22.267 1.00 59.97 70 ALA A C 1
ATOM 540 O O . ALA A 1 70 ? 7.275 -5.531 -23.416 1.00 59.97 70 ALA A O 1
ATOM 541 N N . LEU A 1 71 ? 7.668 -4.063 -21.758 1.00 57.47 71 LEU A N 1
ATOM 542 C CA . LEU A 1 71 ? 8.653 -3.234 -22.464 1.00 57.47 71 LEU A CA 1
ATOM 543 C C . LEU A 1 71 ? 10.101 -3.707 -22.299 1.00 57.47 71 LEU A C 1
ATOM 545 O O . LEU A 1 71 ? 10.982 -3.170 -22.968 1.00 57.47 71 LEU A O 1
ATOM 549 N N . ALA A 1 72 ? 10.360 -4.690 -21.436 1.00 52.25 72 ALA A N 1
ATOM 550 C CA . ALA A 1 72 ? 11.645 -5.360 -21.309 1.00 52.25 72 ALA A CA 1
ATOM 551 C C . ALA A 1 72 ? 11.647 -6.627 -22.190 1.00 52.25 72 ALA A C 1
ATOM 553 O O . ALA A 1 72 ? 11.381 -7.721 -21.685 1.00 52.25 72 ALA A O 1
ATOM 554 N N . PRO A 1 73 ? 11.922 -6.539 -23.510 1.00 44.62 73 PRO A N 1
ATOM 555 C CA . PRO A 1 73 ? 12.146 -7.733 -24.306 1.00 44.62 73 PRO A CA 1
ATOM 556 C C . PRO A 1 73 ? 13.367 -8.424 -23.711 1.00 44.62 73 PRO A C 1
ATOM 558 O O . PRO A 1 73 ? 14.426 -7.809 -23.652 1.00 44.62 73 PRO A O 1
ATOM 561 N N . ASN A 1 74 ? 13.206 -9.663 -23.242 1.00 46.22 74 ASN A N 1
ATOM 562 C CA . ASN A 1 74 ? 14.291 -10.596 -22.947 1.00 46.22 74 ASN A CA 1
ATOM 563 C C . ASN A 1 74 ? 15.607 -9.918 -22.522 1.00 46.22 74 ASN A C 1
ATOM 565 O O . ASN A 1 74 ? 16.533 -9.827 -23.329 1.00 46.22 74 ASN A O 1
ATOM 569 N N . GLN A 1 75 ? 15.747 -9.509 -21.256 1.00 42.72 75 GLN A N 1
ATOM 570 C CA . GLN A 1 75 ? 17.095 -9.426 -20.680 1.00 42.72 75 GLN A CA 1
ATOM 571 C C . GLN A 1 75 ? 17.614 -10.854 -20.464 1.00 42.72 75 GLN A C 1
ATOM 573 O O . GLN A 1 75 ? 17.710 -11.362 -19.354 1.00 42.72 75 GLN A O 1
ATOM 578 N N . VAL A 1 76 ? 17.877 -11.521 -21.588 1.00 40.00 76 VAL A N 1
ATOM 579 C CA . VAL A 1 76 ? 18.806 -12.630 -21.705 1.00 40.00 76 VAL A CA 1
ATOM 580 C C . VAL A 1 76 ? 20.089 -11.994 -22.223 1.00 40.00 76 VAL A C 1
ATOM 582 O O . VAL A 1 76 ? 20.243 -11.822 -23.431 1.00 40.00 76 VAL A O 1
ATOM 585 N N . GLN A 1 77 ? 20.962 -11.583 -21.307 1.00 37.72 77 GLN A N 1
ATOM 586 C CA . GLN A 1 77 ? 22.403 -11.457 -21.528 1.00 37.72 77 GLN A CA 1
ATOM 587 C C . GLN A 1 77 ? 23.129 -11.408 -20.189 1.00 37.72 77 GLN A C 1
ATOM 589 O O . GLN A 1 77 ? 22.762 -10.553 -19.354 1.00 37.72 77 GLN A O 1
#

Radius of gyration: 17.28 Å; chains: 1; bounding box: 40×30×49 Å

pLDDT: mean 83.2, std 20.06, range [37.47, 98.25]

Sequence (77 aa):
MNPSSLQPLTTKELNYIADSIMNEDLLIKQSAAAAAVSQNANVQQALSQYISTHQQHLQLLTDTLKEHQALAPNQVQ